Protein AF-A0AAD8EZH4-F1 (afdb_monomer_lite)

Foldseek 3Di:
DVQCCCCVVVVFGKDKAWDDKDWDAQDPPDIDIDTDIDIDTPDDPDPPPPPPPPPPPDPDDDDPPPPPPPPPDPDDDDQVRVLAVCQQDFDADQQQFTDHHHVNVCVPFPDRDDGGDRPVQFKAWPPPPGHPHPVSCVVQVVDDTDIDTDDNPPPPDPDDDDDDDD

pLDDT: mean 79.84, std 20.67, range [35.53, 97.44]

Organism: Biomphalaria pfeifferi (NCBI:txid112525)

Structure (mmCIF, N/CA/C/O backbone):
data_AF-A0AAD8EZH4-F1
#
_entry.id   AF-A0AAD8EZH4-F1
#
loop_
_atom_site.group_PDB
_atom_site.id
_atom_site.type_symbol
_atom_site.label_atom_id
_atom_site.label_alt_id
_atom_site.label_comp_id
_atom_site.label_asym_id
_atom_site.label_entity_id
_atom_site.label_seq_id
_atom_site.pdbx_PDB_ins_code
_atom_site.Cartn_x
_atom_site.Cartn_y
_atom_site.Cartn_z
_atom_site.occupancy
_atom_site.B_iso_or_equiv
_atom_site.auth_seq_id
_atom_site.auth_comp_id
_atom_site.auth_asym_id
_atom_site.auth_atom_id
_atom_site.pdbx_PDB_model_num
ATOM 1 N N . LEU A 1 1 ? 14.112 -9.223 -20.784 1.00 90.62 1 LEU A N 1
ATOM 2 C CA . LEU A 1 1 ? 12.638 -9.159 -20.937 1.00 90.62 1 LEU A CA 1
ATOM 3 C C . LEU A 1 1 ? 12.158 -7.737 -21.215 1.00 90.62 1 LEU A C 1
ATOM 5 O O . LEU A 1 1 ? 11.572 -7.532 -22.266 1.00 90.62 1 LEU A O 1
ATOM 9 N N . LEU A 1 2 ? 12.437 -6.763 -20.337 1.00 94.38 2 LEU A N 1
ATOM 10 C CA . LEU A 1 2 ? 11.949 -5.384 -20.497 1.00 94.38 2 LEU A CA 1
ATOM 11 C C . LEU A 1 2 ? 12.299 -4.755 -21.861 1.00 94.38 2 LEU A C 1
ATOM 13 O O . LEU A 1 2 ? 11.411 -4.225 -22.516 1.00 94.38 2 LEU A O 1
ATOM 17 N N . SER A 1 3 ? 13.540 -4.900 -22.344 1.00 93.12 3 SER A N 1
ATOM 18 C CA . SER A 1 3 ? 13.941 -4.400 -23.673 1.00 93.12 3 SER A CA 1
ATOM 19 C C . SER A 1 3 ? 13.154 -5.025 -24.827 1.00 93.12 3 SER A C 1
ATOM 21 O O . SER A 1 3 ? 12.842 -4.343 -25.796 1.00 93.12 3 SER A O 1
ATOM 23 N N . ALA A 1 4 ? 12.814 -6.315 -24.725 1.00 94.88 4 ALA A N 1
ATOM 24 C CA . ALA A 1 4 ? 12.016 -6.991 -25.745 1.00 94.88 4 ALA A CA 1
ATOM 25 C C . ALA A 1 4 ? 10.577 -6.458 -25.745 1.00 94.88 4 ALA A C 1
ATOM 27 O O . ALA A 1 4 ? 10.070 -6.091 -26.795 1.00 94.88 4 ALA A O 1
ATOM 28 N N . VAL A 1 5 ? 9.968 -6.307 -24.562 1.00 96.25 5 VAL A N 1
ATOM 29 C CA . VAL A 1 5 ? 8.629 -5.713 -24.399 1.00 96.25 5 VAL A CA 1
ATOM 30 C C . VAL A 1 5 ? 8.577 -4.291 -24.960 1.00 96.25 5 VAL A C 1
ATOM 32 O O . VAL A 1 5 ? 7.671 -3.973 -25.725 1.00 96.25 5 VAL A O 1
ATOM 35 N N . ALA A 1 6 ? 9.553 -3.443 -24.631 1.00 94.31 6 ALA A N 1
ATOM 36 C CA . ALA A 1 6 ? 9.602 -2.073 -25.138 1.00 94.31 6 ALA A CA 1
ATOM 37 C C . ALA A 1 6 ? 9.650 -2.027 -26.674 1.00 94.31 6 ALA A C 1
ATOM 39 O O . ALA A 1 6 ? 8.886 -1.289 -27.297 1.00 94.31 6 ALA A O 1
ATOM 40 N N . ARG A 1 7 ? 10.485 -2.870 -27.289 1.00 93.88 7 ARG A N 1
ATOM 41 C CA . ARG A 1 7 ? 10.640 -2.918 -28.744 1.00 93.88 7 ARG A CA 1
ATOM 42 C C . ARG A 1 7 ? 9.431 -3.526 -29.448 1.00 93.88 7 ARG A C 1
ATOM 44 O O . ARG A 1 7 ? 8.986 -2.989 -30.451 1.00 93.88 7 ARG A O 1
ATOM 51 N N . GLU A 1 8 ? 8.918 -4.646 -28.954 1.00 96.31 8 GLU A N 1
ATOM 52 C CA . GLU A 1 8 ? 7.927 -5.455 -29.676 1.00 96.31 8 GLU A CA 1
ATOM 53 C C . GLU A 1 8 ? 6.487 -5.006 -29.420 1.00 96.31 8 GLU A C 1
ATOM 55 O O . GLU A 1 8 ? 5.647 -5.149 -30.301 1.00 96.31 8 GLU A O 1
ATOM 60 N N . ILE A 1 9 ? 6.196 -4.438 -28.244 1.00 96.31 9 ILE A N 1
ATOM 61 C CA . ILE A 1 9 ? 4.842 -3.983 -27.888 1.00 96.31 9 ILE A CA 1
ATOM 62 C C . ILE A 1 9 ? 4.704 -2.470 -28.064 1.00 96.31 9 ILE A C 1
ATOM 64 O O . ILE A 1 9 ? 3.681 -2.000 -28.552 1.00 96.31 9 ILE A O 1
ATOM 68 N N . PHE A 1 10 ? 5.726 -1.701 -27.682 1.00 93.69 10 PHE A N 1
ATOM 69 C CA . PHE A 1 10 ? 5.654 -0.235 -27.674 1.00 93.69 10 PHE A CA 1
ATOM 70 C C . PHE A 1 10 ? 6.441 0.428 -28.807 1.00 93.69 10 PHE A C 1
ATOM 72 O O . PHE A 1 10 ? 6.407 1.650 -28.926 1.00 93.69 10 PHE A O 1
ATOM 79 N N . ASN A 1 11 ? 7.129 -0.358 -29.644 1.00 92.25 11 ASN A N 1
ATOM 80 C CA . ASN A 1 11 ? 7.956 0.126 -30.749 1.00 92.25 11 ASN A CA 1
ATOM 81 C C . ASN A 1 11 ? 9.009 1.166 -30.306 1.00 92.25 11 ASN A C 1
ATOM 83 O O . ASN A 1 11 ? 9.308 2.118 -31.027 1.00 92.25 11 ASN A O 1
ATOM 87 N N . GLN A 1 12 ? 9.554 0.987 -29.096 1.00 92.12 12 GLN A N 1
ATOM 88 C CA . GLN A 1 12 ? 10.553 1.858 -28.476 1.00 92.12 12 GLN A CA 1
ATOM 89 C C . GLN A 1 12 ? 11.865 1.110 -28.247 1.00 92.12 12 GLN A C 1
ATOM 91 O O . GLN A 1 12 ? 11.886 0.012 -27.688 1.00 92.12 12 GLN A O 1
ATOM 96 N N . ASN A 1 13 ? 12.974 1.741 -28.628 1.00 92.00 13 ASN A N 1
ATOM 97 C CA . ASN A 1 13 ? 14.300 1.301 -28.207 1.00 92.00 13 ASN A CA 1
ATOM 98 C C . ASN A 1 13 ? 14.608 1.909 -26.840 1.00 92.00 13 ASN A C 1
ATOM 100 O O . ASN A 1 13 ? 14.342 3.090 -26.624 1.00 92.00 13 ASN A O 1
ATOM 104 N N . ILE A 1 14 ? 15.148 1.100 -25.931 1.00 94.69 14 ILE A N 1
ATOM 105 C CA . ILE A 1 14 ? 15.502 1.524 -24.575 1.00 94.69 14 ILE A CA 1
ATOM 106 C C . ILE A 1 14 ? 16.890 1.022 -24.205 1.00 94.69 14 ILE A C 1
ATOM 108 O O . ILE A 1 14 ? 17.260 -0.102 -24.554 1.00 94.69 14 ILE A O 1
ATOM 112 N N . ASP A 1 15 ? 17.593 1.825 -23.419 1.00 93.81 15 ASP A N 1
ATOM 113 C CA . ASP A 1 15 ? 18.828 1.447 -22.748 1.00 93.81 15 ASP A CA 1
ATOM 114 C C . ASP A 1 15 ? 18.518 1.135 -21.286 1.00 93.81 15 ASP A C 1
ATOM 116 O O . ASP A 1 15 ? 17.799 1.878 -20.618 1.00 93.81 15 ASP A O 1
ATOM 120 N N . ILE A 1 16 ? 19.045 0.017 -20.785 1.00 94.38 16 ILE A N 1
ATOM 121 C CA . ILE A 1 16 ? 18.859 -0.423 -19.400 1.00 94.38 16 ILE A CA 1
ATOM 122 C C . ILE A 1 16 ? 20.235 -0.561 -18.760 1.00 94.38 16 ILE A C 1
ATOM 124 O O . ILE A 1 16 ? 21.058 -1.350 -19.221 1.00 94.38 16 ILE A O 1
ATOM 128 N N . VAL A 1 17 ? 20.463 0.169 -17.672 1.00 95.50 17 VAL A N 1
ATOM 129 C CA . VAL A 1 17 ? 21.724 0.167 -16.926 1.00 95.50 17 VAL A CA 1
ATOM 130 C C . VAL A 1 17 ? 21.457 -0.241 -15.481 1.00 95.50 17 VAL A C 1
ATOM 132 O O . VAL A 1 17 ? 20.553 0.284 -14.835 1.00 95.50 17 VAL A O 1
ATOM 135 N N . PHE A 1 18 ? 22.235 -1.190 -14.961 1.00 95.25 18 PHE A N 1
ATOM 136 C CA . PHE A 1 18 ? 22.207 -1.533 -13.539 1.00 95.25 18 PHE A CA 1
ATOM 137 C C . PHE A 1 18 ? 22.775 -0.379 -12.707 1.00 95.25 18 PHE A C 1
ATOM 139 O O . PHE A 1 18 ? 23.847 0.137 -13.020 1.00 95.25 18 PHE A O 1
ATOM 146 N N . VAL A 1 19 ? 22.072 0.000 -11.640 1.00 96.00 19 VAL A N 1
ATOM 147 C CA . VAL A 1 19 ? 22.496 1.071 -10.727 1.00 96.00 19 VAL A CA 1
ATOM 148 C C . VAL A 1 19 ? 22.991 0.487 -9.412 1.00 96.00 19 VAL A C 1
ATOM 150 O O . VAL A 1 19 ? 24.117 0.753 -8.998 1.00 96.00 19 VAL A O 1
ATOM 153 N N . SER A 1 20 ? 22.156 -0.303 -8.738 1.00 93.69 20 SER A N 1
ATOM 154 C CA . SER A 1 20 ? 22.481 -0.877 -7.432 1.00 93.69 20 SER A CA 1
ATOM 155 C C . SER A 1 20 ? 21.570 -2.053 -7.086 1.00 93.69 20 SER A C 1
ATOM 157 O O . SER A 1 20 ? 20.526 -2.258 -7.706 1.00 93.69 20 SER A O 1
ATOM 159 N N . SER A 1 21 ? 21.967 -2.826 -6.077 1.00 92.25 21 SER A N 1
ATOM 160 C CA . SER A 1 21 ? 21.131 -3.840 -5.433 1.00 92.25 21 SER A CA 1
ATOM 161 C C . SER A 1 21 ? 21.181 -3.642 -3.922 1.00 92.25 21 SER A C 1
ATOM 163 O O . SER A 1 21 ? 22.234 -3.304 -3.379 1.00 92.25 21 SER A O 1
ATOM 165 N N . ASN A 1 22 ? 20.051 -3.831 -3.246 1.00 87.81 22 ASN A N 1
ATOM 166 C CA . ASN A 1 22 ? 19.949 -3.750 -1.795 1.00 87.81 22 ASN A CA 1
ATOM 167 C C . ASN A 1 22 ? 19.129 -4.928 -1.251 1.00 87.81 22 ASN A C 1
ATOM 169 O O . ASN A 1 22 ? 18.011 -5.178 -1.710 1.00 87.81 22 ASN A O 1
ATOM 173 N N . ARG A 1 23 ? 19.677 -5.637 -0.259 1.00 86.75 23 ARG A N 1
ATOM 174 C CA . ARG A 1 23 ? 19.036 -6.767 0.414 1.00 86.75 23 ARG A CA 1
ATOM 175 C C . ARG A 1 23 ? 18.669 -6.384 1.840 1.00 86.75 23 ARG A C 1
ATOM 177 O O . ARG A 1 23 ? 19.537 -6.075 2.647 1.00 86.75 23 ARG A O 1
ATOM 184 N N . GLU A 1 24 ? 17.385 -6.488 2.153 1.00 84.81 24 GLU A N 1
ATOM 185 C CA . GLU A 1 24 ? 16.844 -6.124 3.460 1.00 84.81 24 GLU A CA 1
ATOM 186 C C . GLU A 1 24 ? 15.927 -7.210 4.008 1.00 84.81 24 GLU A C 1
ATOM 188 O O . GLU A 1 24 ? 15.266 -7.933 3.258 1.00 84.81 24 GLU A O 1
ATOM 193 N N . PHE A 1 25 ? 15.860 -7.286 5.334 1.00 85.75 25 PHE A N 1
ATOM 194 C CA . PHE A 1 25 ? 14.926 -8.145 6.043 1.00 85.75 25 PHE A CA 1
ATOM 195 C C . PHE A 1 25 ? 13.534 -7.502 6.061 1.00 85.75 25 PHE A C 1
ATOM 197 O O . PHE A 1 25 ? 13.337 -6.447 6.655 1.00 85.75 25 PHE A O 1
ATOM 204 N N . VAL A 1 26 ? 12.541 -8.156 5.457 1.00 86.44 26 VAL A N 1
ATOM 205 C CA . VAL A 1 26 ? 11.166 -7.626 5.327 1.00 86.44 26 VAL A CA 1
ATOM 206 C C . VAL A 1 26 ? 10.203 -8.196 6.378 1.00 86.44 26 VAL A C 1
ATOM 208 O O . VAL A 1 26 ? 8.985 -7.993 6.320 1.00 86.44 26 VAL A O 1
ATOM 211 N N . GLY A 1 27 ? 10.731 -8.902 7.380 1.00 82.62 27 GLY A N 1
ATOM 212 C CA . GLY A 1 27 ? 9.943 -9.560 8.419 1.00 82.62 27 GLY A CA 1
ATOM 213 C C . GLY A 1 27 ? 9.542 -10.995 8.075 1.00 82.62 27 GLY A C 1
ATOM 214 O O . GLY A 1 27 ? 9.690 -11.467 6.950 1.00 82.62 27 GLY A O 1
ATOM 215 N N . GLN A 1 28 ? 9.032 -11.707 9.085 1.00 74.62 28 GLN A N 1
ATOM 216 C CA . GLN A 1 28 ? 8.615 -13.117 8.995 1.00 74.62 28 GLN A CA 1
ATOM 217 C C . GLN A 1 28 ? 9.686 -14.071 8.430 1.00 74.62 28 GLN A C 1
ATOM 219 O O . GLN A 1 28 ? 9.369 -15.009 7.701 1.00 74.62 28 GLN A O 1
ATOM 224 N N . GLY A 1 29 ? 10.959 -13.835 8.764 1.00 75.31 29 GLY A N 1
ATOM 225 C CA . GLY A 1 29 ? 12.060 -14.710 8.352 1.00 75.31 29 GLY A CA 1
ATOM 226 C C . GLY A 1 29 ? 12.436 -14.592 6.873 1.00 75.31 29 GLY A C 1
ATOM 227 O O . GLY A 1 29 ? 13.068 -15.504 6.347 1.00 75.31 29 GLY A O 1
ATOM 228 N N . ARG A 1 30 ? 12.016 -13.522 6.183 1.00 77.25 30 ARG A N 1
ATOM 229 C CA . ARG A 1 30 ? 12.286 -13.331 4.755 1.00 77.25 30 ARG A CA 1
ATOM 230 C C . ARG A 1 30 ? 13.144 -12.102 4.510 1.00 77.25 30 ARG A C 1
ATOM 232 O O . ARG A 1 30 ? 12.864 -11.027 5.039 1.00 77.25 30 ARG A O 1
ATOM 239 N N . ASP A 1 31 ? 14.115 -12.277 3.627 1.00 83.25 31 ASP A N 1
ATOM 240 C CA . ASP A 1 31 ? 14.856 -11.182 3.019 1.00 83.25 31 ASP A CA 1
ATOM 241 C C . ASP A 1 31 ? 14.304 -10.909 1.625 1.00 83.25 31 ASP A C 1
ATOM 243 O O . ASP A 1 31 ? 13.834 -11.819 0.935 1.00 83.25 31 ASP A O 1
ATOM 247 N N . GLN A 1 32 ? 14.398 -9.660 1.193 1.00 83.38 32 GLN A N 1
ATOM 248 C CA . GLN A 1 32 ? 14.109 -9.271 -0.173 1.00 83.38 32 GLN A CA 1
ATOM 249 C C . GLN A 1 32 ? 15.276 -8.479 -0.747 1.00 83.38 32 GLN A C 1
ATOM 251 O O . GLN A 1 32 ? 15.717 -7.484 -0.172 1.00 83.38 32 GLN A O 1
ATOM 256 N N . GLU A 1 33 ? 15.717 -8.895 -1.926 1.00 87.56 33 GLU A N 1
ATOM 257 C CA . GLU A 1 33 ? 16.648 -8.143 -2.751 1.00 87.56 33 GLU A CA 1
ATOM 258 C C . GLU A 1 33 ? 15.874 -7.231 -3.711 1.00 87.56 33 GLU A C 1
ATOM 260 O O . GLU A 1 33 ? 14.944 -7.670 -4.391 1.00 87.56 33 GLU A O 1
ATOM 265 N N . HIS A 1 34 ? 16.238 -5.953 -3.742 1.00 88.00 34 HIS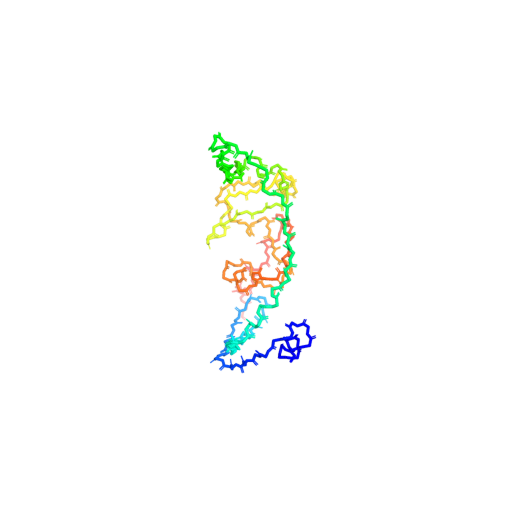 A N 1
ATOM 266 C CA . HIS A 1 34 ? 15.702 -4.967 -4.666 1.00 88.00 34 HIS A CA 1
ATOM 267 C C . HIS A 1 34 ? 16.825 -4.462 -5.566 1.00 88.00 34 HIS A C 1
ATOM 269 O O . HIS A 1 34 ? 17.792 -3.874 -5.082 1.00 88.00 34 HIS A O 1
ATOM 275 N N . VAL A 1 35 ? 16.672 -4.678 -6.871 1.00 92.44 35 VAL A N 1
ATOM 276 C CA . VAL A 1 35 ? 17.631 -4.247 -7.888 1.00 92.44 35 VAL A CA 1
ATOM 277 C C . VAL A 1 35 ? 17.087 -3.022 -8.606 1.00 92.44 35 VAL A C 1
ATOM 279 O O . VAL A 1 35 ? 15.969 -3.037 -9.120 1.00 92.44 35 VAL A O 1
ATOM 282 N N . ILE A 1 36 ? 17.892 -1.967 -8.653 1.00 93.38 36 ILE A N 1
ATOM 283 C CA . ILE A 1 36 ? 17.561 -0.713 -9.315 1.00 93.38 36 ILE A CA 1
ATOM 284 C C . ILE A 1 36 ? 18.212 -0.705 -10.693 1.00 93.38 36 ILE A C 1
ATOM 286 O O . ILE A 1 36 ? 19.431 -0.834 -10.832 1.00 93.38 36 ILE A O 1
ATOM 290 N N . PHE A 1 37 ? 17.378 -0.503 -11.708 1.00 95.94 37 PHE A N 1
ATOM 291 C CA . PHE A 1 37 ? 17.806 -0.261 -13.077 1.00 95.94 37 PHE A CA 1
ATOM 292 C C . PHE A 1 37 ? 17.428 1.162 -13.478 1.00 95.94 37 PHE A C 1
ATOM 294 O O . PHE A 1 37 ? 16.304 1.603 -13.240 1.00 95.94 37 PHE A O 1
ATOM 301 N N . HIS A 1 38 ? 18.354 1.863 -14.117 1.00 95.19 38 HIS A N 1
ATOM 302 C CA . HIS A 1 38 ? 18.078 3.100 -14.825 1.00 95.19 38 HIS A CA 1
ATOM 303 C C . HIS A 1 38 ? 17.699 2.751 -16.262 1.00 95.19 38 HIS A C 1
ATOM 305 O O . HIS A 1 38 ? 18.466 2.085 -16.959 1.00 95.19 38 HIS A O 1
ATOM 311 N N . VAL A 1 39 ? 16.515 3.179 -16.695 1.00 94.56 39 VAL A N 1
ATOM 312 C CA . VAL A 1 39 ? 16.014 2.934 -18.049 1.00 94.56 39 VAL A CA 1
ATOM 313 C C . VAL A 1 39 ? 15.877 4.269 -18.762 1.00 94.56 39 VAL A C 1
ATOM 315 O O . VAL A 1 39 ? 15.148 5.140 -18.294 1.00 94.56 39 VAL A O 1
ATOM 318 N N . SER A 1 40 ? 16.562 4.427 -19.890 1.00 93.69 40 SER A N 1
ATOM 319 C CA . SER A 1 40 ? 16.487 5.624 -20.728 1.00 93.69 40 SER A CA 1
ATOM 320 C C . SER A 1 40 ? 15.968 5.284 -22.116 1.00 93.69 40 SER A C 1
ATOM 322 O O . SER A 1 40 ? 16.320 4.259 -22.694 1.00 93.69 40 SER A O 1
ATOM 324 N N . ILE A 1 41 ? 15.136 6.168 -22.660 1.00 91.12 41 ILE A N 1
ATOM 325 C CA . ILE A 1 41 ? 14.683 6.104 -24.047 1.00 91.12 41 ILE A CA 1
ATOM 326 C C . ILE A 1 41 ? 15.526 7.131 -24.808 1.00 91.12 41 ILE A C 1
ATOM 328 O O . ILE A 1 41 ? 15.363 8.328 -24.549 1.00 91.12 41 ILE A O 1
ATOM 332 N N . PRO A 1 42 ? 16.447 6.725 -25.698 1.00 85.06 42 PRO A N 1
ATOM 333 C CA . PRO A 1 42 ? 17.142 7.680 -26.546 1.00 85.06 42 PRO A CA 1
ATOM 334 C C . PRO A 1 42 ? 16.103 8.444 -27.374 1.00 85.06 42 PRO A C 1
ATOM 336 O O . PRO A 1 42 ? 15.310 7.847 -28.104 1.00 85.06 42 PRO A O 1
ATOM 339 N N . HIS A 1 43 ? 16.070 9.770 -27.225 1.00 69.06 43 HIS A N 1
ATOM 340 C CA . HIS A 1 43 ? 15.199 10.628 -28.021 1.00 69.06 43 HIS A CA 1
ATOM 341 C C . HIS A 1 43 ? 15.504 10.408 -29.505 1.00 69.06 43 HIS A C 1
ATOM 343 O O . HIS A 1 43 ? 16.573 10.779 -29.984 1.00 69.06 43 HIS A O 1
ATOM 349 N N . ASN A 1 44 ? 14.552 9.839 -30.242 1.00 56.50 44 ASN A N 1
ATOM 350 C CA . ASN A 1 44 ? 14.568 9.925 -31.690 1.00 56.50 44 ASN A CA 1
ATOM 351 C C . ASN A 1 44 ? 14.005 11.305 -32.054 1.00 56.50 44 ASN A C 1
ATOM 353 O O . ASN A 1 44 ? 12.832 11.581 -31.810 1.00 56.50 44 ASN A O 1
ATOM 357 N N . THR A 1 45 ? 14.831 12.192 -32.599 1.00 51.28 45 THR A N 1
ATOM 358 C CA . THR A 1 45 ? 14.441 13.534 -33.068 1.00 51.28 45 THR A CA 1
ATOM 359 C C . THR A 1 45 ? 13.527 13.516 -34.299 1.00 51.28 45 THR A C 1
ATOM 361 O O . THR A 1 45 ? 13.215 14.571 -34.843 1.00 51.28 45 THR A O 1
ATOM 364 N N . GLU A 1 46 ? 13.027 12.356 -34.726 1.00 49.28 46 GLU A N 1
ATOM 365 C CA . GLU A 1 46 ? 12.109 12.228 -35.856 1.00 49.28 46 GLU A CA 1
ATOM 366 C C . GLU A 1 46 ? 10.746 11.669 -35.439 1.00 49.28 46 GLU A C 1
ATOM 368 O O . GLU A 1 46 ? 10.313 10.605 -35.882 1.00 49.28 46 GLU A O 1
ATOM 373 N N . THR A 1 47 ? 9.993 12.443 -34.657 1.00 44.72 47 THR A N 1
ATOM 374 C CA . THR A 1 47 ? 8.534 12.390 -34.791 1.00 44.72 47 THR A CA 1
ATOM 375 C C . THR A 1 47 ? 8.188 13.083 -36.106 1.00 44.72 47 THR A C 1
ATOM 377 O O . THR A 1 47 ? 7.887 14.275 -36.136 1.00 44.72 47 THR A O 1
ATOM 380 N N . LYS A 1 48 ? 8.238 12.344 -37.222 1.00 42.31 48 LYS A N 1
ATOM 381 C CA . LYS A 1 48 ? 7.460 12.709 -38.410 1.00 42.31 48 LYS A CA 1
ATOM 382 C C . LYS A 1 48 ? 5.994 12.652 -37.999 1.00 42.31 48 LYS A C 1
ATOM 384 O O . LYS A 1 48 ? 5.360 11.601 -38.038 1.00 42.31 48 LYS A O 1
ATOM 389 N N . MET A 1 49 ? 5.488 13.798 -37.557 1.00 41.31 49 MET A N 1
ATOM 390 C CA . MET A 1 49 ? 4.070 14.110 -37.540 1.00 41.31 49 MET A CA 1
ATOM 391 C C . MET A 1 49 ? 3.582 13.880 -38.973 1.00 41.31 49 MET A C 1
ATOM 393 O O . MET A 1 49 ? 3.820 14.692 -39.862 1.00 41.31 49 MET A O 1
ATOM 397 N N . SER A 1 50 ? 2.967 12.727 -39.223 1.00 39.59 50 SER A N 1
ATOM 398 C CA . SER A 1 50 ? 2.064 12.595 -40.354 1.00 39.59 50 SER A CA 1
ATOM 399 C C . SER A 1 50 ? 0.844 13.425 -39.981 1.00 39.59 50 SER A C 1
ATOM 401 O O . SER A 1 50 ? -0.037 12.994 -39.241 1.00 39.59 50 SER A O 1
ATOM 403 N N . SER A 1 51 ? 0.862 14.682 -40.414 1.00 40.44 51 SER A N 1
ATOM 404 C CA . SER A 1 51 ? -0.324 15.515 -40.487 1.00 40.44 51 SER A CA 1
ATOM 405 C C . SER A 1 51 ? -1.322 14.788 -41.380 1.00 40.44 51 SER A C 1
ATOM 407 O O . SER A 1 51 ? -1.182 14.744 -42.599 1.00 40.44 51 SER A O 1
ATOM 409 N N . ILE A 1 52 ? -2.308 14.149 -40.758 1.00 44.28 52 ILE A N 1
ATOM 410 C CA . ILE A 1 52 ? -3.541 13.807 -41.448 1.00 44.28 52 ILE A CA 1
ATOM 411 C C . ILE A 1 52 ? -4.241 15.148 -41.665 1.00 44.28 52 ILE A C 1
ATOM 413 O O . ILE A 1 52 ? -4.834 15.705 -40.741 1.00 44.28 52 ILE A O 1
ATOM 417 N N . ASP A 1 53 ? -4.108 15.684 -42.875 1.00 46.88 53 ASP A N 1
ATOM 418 C CA . ASP A 1 53 ? -4.887 16.818 -43.355 1.00 46.88 53 ASP A CA 1
ATOM 419 C C . ASP A 1 53 ? -6.360 16.397 -43.441 1.00 46.88 53 ASP A C 1
ATOM 421 O O . ASP A 1 53 ? -6.826 15.882 -44.457 1.00 46.88 53 ASP A O 1
ATOM 425 N N . ILE A 1 54 ? -7.114 16.604 -42.360 1.00 47.06 54 ILE A N 1
ATOM 426 C CA . ILE A 1 54 ? -8.568 16.720 -42.453 1.00 47.06 54 ILE A CA 1
ATOM 427 C C . ILE A 1 54 ? -8.867 18.204 -42.615 1.00 47.06 54 ILE A C 1
ATOM 429 O O . ILE A 1 54 ? -8.825 18.981 -41.663 1.00 47.06 54 ILE A O 1
ATOM 433 N N . ALA A 1 55 ? -9.135 18.596 -43.858 1.00 44.62 55 ALA A N 1
ATOM 434 C CA . ALA A 1 55 ? -9.694 19.894 -44.191 1.00 44.62 55 ALA A CA 1
ATOM 435 C C . ALA A 1 55 ? -11.079 20.027 -43.533 1.00 44.62 55 ALA A C 1
ATOM 437 O O . ALA A 1 55 ? -12.083 19.571 -44.077 1.00 44.62 55 ALA A O 1
ATOM 438 N N . ASP A 1 56 ? -11.126 20.633 -42.345 1.00 35.53 56 ASP A N 1
ATOM 439 C CA . ASP A 1 56 ? -12.371 20.950 -41.649 1.00 35.53 56 ASP A CA 1
ATOM 440 C C . ASP A 1 56 ? -12.959 22.246 -42.218 1.00 35.53 56 ASP A C 1
ATOM 442 O O . ASP A 1 56 ? -12.680 23.373 -41.793 1.00 35.53 56 ASP A O 1
ATOM 446 N N . ASN A 1 57 ? -13.728 22.068 -43.285 1.00 49.28 57 ASN A N 1
ATOM 447 C CA . ASN A 1 57 ? -14.362 23.129 -44.040 1.00 49.28 57 ASN A CA 1
ATOM 448 C C . ASN A 1 57 ? -15.704 23.512 -43.395 1.00 49.28 57 ASN A C 1
ATOM 450 O O . ASN A 1 57 ? -16.752 23.357 -44.010 1.00 49.28 57 ASN A O 1
ATOM 454 N N . THR A 1 58 ? -15.688 24.009 -42.151 1.00 43.25 58 THR A N 1
ATOM 455 C CA . THR A 1 58 ? -16.903 24.546 -41.508 1.00 43.25 58 THR A CA 1
ATOM 456 C C . THR A 1 58 ? -16.601 25.609 -40.445 1.00 43.25 58 THR A C 1
ATOM 458 O O . THR A 1 58 ? -16.928 25.484 -39.269 1.00 43.25 58 THR A O 1
ATOM 461 N N . ARG A 1 59 ? -16.000 26.734 -40.856 1.00 46.94 59 ARG A N 1
ATOM 462 C CA . ARG A 1 59 ? -15.991 27.964 -40.042 1.00 46.94 59 ARG A CA 1
ATOM 463 C C . ARG A 1 59 ? -17.280 28.748 -40.285 1.00 46.94 59 ARG A C 1
ATOM 465 O O . ARG A 1 59 ? -17.272 29.753 -40.990 1.00 46.94 59 ARG A O 1
ATOM 472 N N . THR A 1 60 ? -18.386 28.309 -39.689 1.00 44.19 60 THR A N 1
ATOM 473 C CA . THR A 1 60 ? -19.540 29.193 -39.478 1.00 44.19 60 THR A CA 1
ATOM 474 C C . THR A 1 60 ? -19.406 29.816 -38.094 1.00 44.19 60 THR A C 1
ATOM 476 O O . THR A 1 60 ? -19.270 29.128 -37.086 1.00 44.19 60 THR A O 1
ATOM 479 N N . ALA A 1 61 ? -19.341 31.143 -38.086 1.00 49.81 61 ALA A N 1
ATOM 480 C CA . ALA A 1 61 ? -19.061 31.978 -36.934 1.00 49.81 61 ALA A CA 1
ATOM 481 C C . ALA A 1 61 ? -20.044 31.739 -35.777 1.00 49.81 61 ALA A C 1
ATOM 483 O O . ALA A 1 61 ? -21.245 31.961 -35.915 1.00 49.81 61 ALA A O 1
ATOM 484 N N . LEU A 1 62 ? -19.508 31.372 -34.613 1.00 41.53 62 LEU A N 1
ATOM 485 C CA . LEU A 1 62 ? -20.183 31.538 -33.332 1.00 41.53 62 LEU A CA 1
ATOM 486 C C . LEU A 1 62 ? -19.518 32.698 -32.580 1.00 41.53 62 LEU A C 1
ATOM 488 O O . LEU A 1 62 ? -18.296 32.840 -32.562 1.00 41.53 62 LEU A O 1
ATOM 492 N N . SER A 1 63 ? -20.373 33.563 -32.038 1.00 46.53 63 SER A N 1
ATOM 493 C CA . SER A 1 63 ? -20.066 34.829 -31.365 1.00 46.53 63 SER A CA 1
ATOM 494 C C . SER A 1 63 ? -19.047 34.681 -30.213 1.00 46.53 63 SER A C 1
ATOM 496 O O . SER A 1 63 ? -19.071 33.665 -29.516 1.00 46.53 63 SER A O 1
ATOM 498 N N . PRO A 1 64 ? -18.206 35.701 -29.925 1.00 46.12 64 PRO A N 1
ATOM 499 C CA . PRO A 1 64 ? -17.210 35.669 -28.842 1.00 46.12 64 PRO A CA 1
ATOM 500 C C . PRO A 1 64 ? -17.773 35.522 -27.414 1.00 46.12 64 PRO A C 1
ATOM 502 O O . PRO A 1 64 ? -16.997 35.451 -26.466 1.00 46.12 64 PRO A O 1
ATOM 505 N N . ALA A 1 65 ? -19.096 35.488 -27.225 1.00 47.72 65 ALA A N 1
ATOM 506 C CA . ALA A 1 65 ? -19.737 35.551 -25.909 1.00 47.72 65 ALA A CA 1
ATOM 507 C C . ALA A 1 65 ? -20.005 34.188 -25.225 1.00 47.72 65 ALA A C 1
ATOM 509 O O . ALA A 1 65 ? 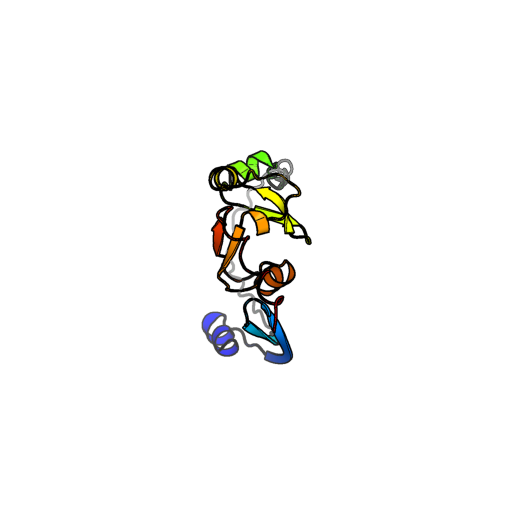-20.639 34.161 -24.174 1.00 47.72 65 ALA A O 1
ATOM 510 N N . GLN A 1 66 ? -19.548 33.057 -25.779 1.00 49.56 66 GLN A N 1
ATOM 511 C CA . GLN A 1 66 ? -19.821 31.713 -25.224 1.00 49.56 66 GLN A CA 1
ATOM 512 C C . GLN A 1 66 ? -18.572 30.846 -24.985 1.00 49.56 66 GLN A C 1
ATOM 514 O O . GLN A 1 66 ? -18.668 29.628 -24.872 1.00 49.56 66 GLN A O 1
ATOM 519 N N . LYS A 1 67 ? -17.393 31.456 -24.818 1.00 50.34 67 LYS A N 1
ATOM 520 C CA . LYS A 1 67 ? -16.279 30.816 -24.095 1.00 50.34 67 LYS A CA 1
ATOM 521 C C . LYS A 1 67 ? -16.528 30.971 -22.592 1.00 50.34 67 LYS A C 1
ATOM 523 O O . LYS A 1 67 ? -15.857 31.739 -21.916 1.00 50.34 67 LYS A O 1
ATOM 528 N N . GLN A 1 68 ? -17.557 30.306 -22.075 1.00 50.44 68 GLN A N 1
ATOM 529 C CA . GLN A 1 68 ? -17.578 30.031 -20.644 1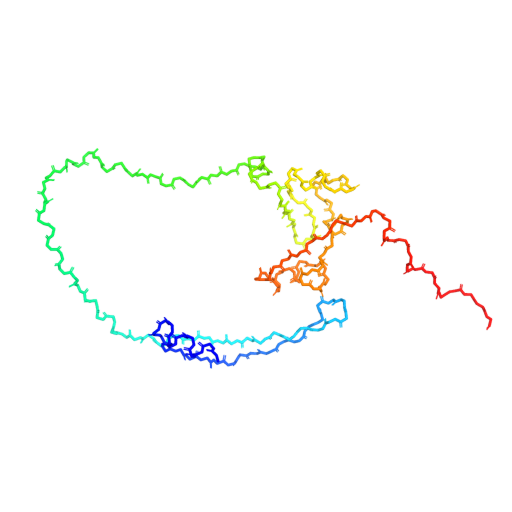.00 50.44 68 GLN A CA 1
ATOM 530 C C . GLN A 1 68 ? -16.539 28.943 -20.426 1.00 50.44 68 GLN A C 1
ATOM 532 O O . GLN A 1 68 ? -16.706 27.818 -20.896 1.00 50.44 68 GLN A O 1
ATOM 537 N N . ASP A 1 69 ? -15.441 29.316 -19.778 1.00 48.84 69 ASP A N 1
ATOM 538 C CA . ASP A 1 69 ? -14.517 28.374 -19.176 1.00 48.84 69 ASP A CA 1
ATOM 539 C C . ASP A 1 69 ? -15.356 27.381 -18.369 1.00 48.84 69 ASP A C 1
ATOM 541 O O . ASP A 1 69 ? -15.925 27.728 -17.331 1.00 48.84 69 ASP A O 1
ATOM 545 N N . ILE A 1 70 ? -15.498 26.149 -18.863 1.00 57.53 70 ILE A N 1
ATOM 546 C CA . ILE A 1 70 ? -15.950 25.047 -18.023 1.00 57.53 70 ILE A CA 1
ATOM 547 C C . ILE A 1 70 ? -14.805 24.859 -17.038 1.00 57.53 70 ILE A C 1
ATOM 549 O O . ILE A 1 70 ? -13.826 24.166 -17.310 1.00 57.53 70 ILE A O 1
ATOM 553 N N . ILE A 1 71 ? -14.891 25.581 -15.924 1.00 58.69 71 ILE A N 1
ATOM 554 C CA . ILE A 1 71 ? -14.027 25.415 -14.772 1.00 58.69 71 ILE A CA 1
ATOM 555 C C . ILE A 1 71 ? -14.186 23.943 -14.387 1.00 58.69 71 ILE A C 1
ATOM 557 O O . ILE A 1 71 ? -15.209 23.551 -13.827 1.00 58.69 71 ILE A O 1
ATOM 561 N N . PHE A 1 72 ? -13.199 23.112 -14.724 1.00 63.69 72 PHE A N 1
ATOM 562 C CA . PHE A 1 72 ? -13.056 21.770 -14.172 1.00 63.69 72 PHE A CA 1
ATOM 563 C C . PHE A 1 72 ? -12.760 21.930 -12.677 1.00 63.69 72 PHE A C 1
ATOM 565 O O . PHE A 1 72 ? -11.614 21.847 -12.239 1.00 63.69 72 PHE A O 1
ATOM 572 N N . GLN A 1 73 ? -13.785 22.232 -11.879 1.00 71.88 73 GLN A N 1
ATOM 573 C CA . GLN A 1 73 ? -13.668 22.122 -10.437 1.00 71.88 73 GLN A CA 1
ATOM 574 C C . GLN A 1 73 ? -13.480 20.637 -10.113 1.00 71.88 73 GLN A C 1
ATOM 576 O O . GLN A 1 73 ? -14.309 19.818 -10.525 1.00 71.88 73 GLN A O 1
ATOM 581 N N . PRO A 1 74 ? -12.399 20.257 -9.410 1.00 77.56 74 PRO A N 1
ATOM 582 C CA . PRO A 1 74 ? -12.213 18.878 -9.004 1.00 77.56 74 PRO A CA 1
ATOM 583 C C . PRO A 1 74 ? -13.376 18.470 -8.100 1.00 77.56 74 PRO A C 1
ATOM 585 O O . PRO A 1 74 ? -13.687 19.143 -7.116 1.00 77.56 74 PRO A O 1
ATOM 588 N N . VAL A 1 75 ? -14.029 17.361 -8.442 1.00 78.81 75 VAL A N 1
ATOM 589 C CA . VAL A 1 75 ? -15.047 16.756 -7.583 1.00 78.81 75 VAL A CA 1
ATOM 590 C C . VAL A 1 75 ? -14.354 16.323 -6.295 1.00 78.81 75 VAL A C 1
ATOM 592 O O . VAL A 1 75 ? -13.478 15.460 -6.309 1.00 78.81 75 VAL A O 1
ATOM 595 N N . THR A 1 76 ? -14.730 16.943 -5.181 1.00 87.69 76 THR A N 1
ATOM 596 C CA . THR A 1 76 ? -14.205 16.609 -3.856 1.00 87.69 76 THR A CA 1
ATOM 597 C C . THR A 1 76 ? -15.256 15.834 -3.074 1.00 87.69 76 THR A C 1
ATOM 599 O O . THR A 1 76 ? -16.447 16.138 -3.129 1.00 87.69 76 THR A O 1
ATOM 602 N N . LEU A 1 77 ? -14.816 14.802 -2.356 1.00 92.31 77 LEU A N 1
ATOM 603 C CA . LEU A 1 77 ? -15.655 14.055 -1.426 1.00 92.31 77 LEU A CA 1
ATOM 604 C C . LEU A 1 77 ? -15.236 14.416 -0.008 1.00 92.31 77 LEU A C 1
ATOM 606 O O . LEU A 1 77 ? -14.048 14.396 0.318 1.00 92.31 77 LEU A O 1
ATOM 610 N N . ASN A 1 78 ? -16.207 14.704 0.853 1.00 93.75 78 ASN A N 1
ATOM 611 C CA . ASN A 1 78 ? -15.923 14.790 2.279 1.00 93.75 78 ASN A CA 1
ATOM 612 C C . ASN A 1 78 ? -15.665 13.386 2.869 1.00 93.75 78 ASN A C 1
ATOM 614 O O . ASN A 1 78 ? -15.940 12.360 2.237 1.00 93.75 78 ASN A O 1
ATOM 618 N N . LYS A 1 79 ? -15.150 13.329 4.106 1.00 93.06 79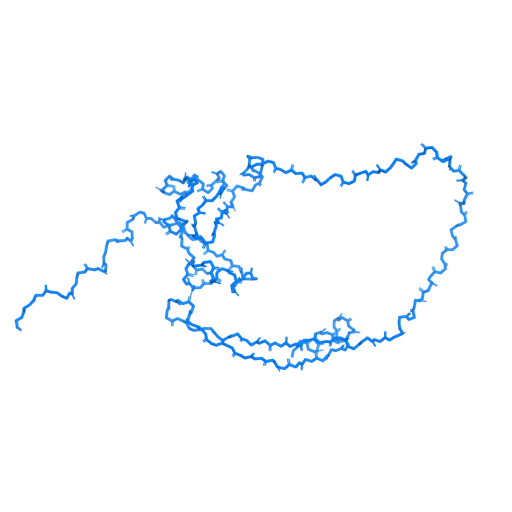 LYS A N 1
ATOM 619 C CA . LYS A 1 79 ? -14.804 12.064 4.780 1.00 93.06 79 LYS A CA 1
ATOM 620 C C . LYS A 1 79 ? -15.967 11.060 4.810 1.00 93.06 79 LYS A C 1
ATOM 622 O O . LYS A 1 79 ? -15.761 9.867 4.591 1.00 93.06 79 LYS A O 1
ATOM 627 N N . GLU A 1 80 ? -17.187 11.515 5.080 1.00 93.81 80 GLU A N 1
ATOM 628 C CA . GLU A 1 80 ? -18.341 10.620 5.195 1.00 93.81 80 GLU A CA 1
ATOM 629 C C . GLU A 1 80 ? -18.805 10.092 3.832 1.00 93.81 80 GLU A C 1
ATOM 631 O O . GLU A 1 80 ? -19.114 8.901 3.696 1.00 93.81 80 GLU A O 1
ATOM 636 N N . GLN A 1 81 ? -18.811 10.953 2.815 1.00 94.75 81 GLN A N 1
ATOM 637 C CA . GLN A 1 81 ? -19.107 10.567 1.439 1.00 94.75 81 GLN A CA 1
ATOM 638 C C . GLN A 1 81 ? -18.098 9.530 0.946 1.00 94.75 81 GLN A C 1
ATOM 640 O O . GLN A 1 81 ? -18.502 8.482 0.445 1.00 94.75 81 GLN A O 1
ATOM 645 N N . PHE A 1 82 ? -16.801 9.759 1.177 1.00 95.25 82 PHE A N 1
ATOM 646 C CA . PHE A 1 82 ? -15.747 8.810 0.821 1.00 95.25 82 PHE A CA 1
ATOM 647 C C . PHE A 1 82 ? -15.921 7.464 1.539 1.00 95.25 82 PHE A C 1
ATOM 649 O O . PHE A 1 82 ? -15.890 6.412 0.906 1.00 95.25 82 PHE A O 1
ATOM 656 N N . ALA A 1 83 ? -16.199 7.472 2.848 1.00 95.00 83 ALA A N 1
ATOM 657 C CA . ALA A 1 83 ? -16.397 6.238 3.612 1.00 95.00 83 ALA A CA 1
ATOM 658 C C . ALA A 1 83 ? -17.666 5.459 3.245 1.00 95.00 83 ALA A C 1
ATOM 660 O O . ALA A 1 83 ? -17.744 4.251 3.494 1.00 95.00 83 ALA A O 1
ATOM 661 N N . THR A 1 84 ? -18.651 6.142 2.664 1.00 94.50 84 THR A N 1
ATOM 662 C CA . THR A 1 84 ? -19.867 5.526 2.129 1.00 94.50 84 THR A CA 1
ATOM 663 C C . THR A 1 84 ? -19.625 4.959 0.729 1.00 94.50 84 THR A C 1
ATOM 665 O O . THR A 1 84 ? -20.034 3.832 0.464 1.00 94.50 84 THR A O 1
ATOM 668 N N . ALA A 1 85 ? -18.918 5.693 -0.137 1.00 95.44 85 ALA A N 1
ATOM 669 C CA . ALA A 1 85 ? -18.573 5.258 -1.492 1.00 95.44 85 ALA A CA 1
ATOM 670 C C . ALA A 1 85 ? -17.578 4.084 -1.503 1.00 95.44 85 ALA A C 1
ATOM 672 O O . ALA A 1 85 ? -17.702 3.172 -2.317 1.00 95.44 85 ALA A O 1
ATOM 673 N N . PHE A 1 86 ? -16.628 4.071 -0.564 1.00 96.94 86 PHE A N 1
ATOM 674 C CA . PHE A 1 86 ? -15.605 3.036 -0.427 1.00 96.94 86 PHE A CA 1
ATOM 675 C C . PHE A 1 86 ? -15.774 2.306 0.912 1.00 96.94 86 PHE A C 1
ATOM 677 O O . PHE A 1 86 ? -15.076 2.592 1.883 1.00 96.94 86 PHE A O 1
ATOM 684 N N . PRO A 1 87 ? -16.702 1.342 1.021 1.00 96.44 87 PRO A N 1
ATOM 685 C CA . PRO A 1 87 ? -17.023 0.705 2.300 1.00 96.44 87 PRO A CA 1
ATOM 686 C C . PRO A 1 87 ? -15.891 -0.172 2.864 1.00 96.44 87 PRO A C 1
ATOM 688 O O . PRO A 1 87 ? -15.906 -0.478 4.061 1.00 96.44 87 PRO A O 1
ATOM 691 N N . TYR A 1 88 ? -14.923 -0.551 2.021 1.00 96.38 88 TYR A N 1
ATOM 692 C CA . TYR A 1 88 ? -13.762 -1.378 2.353 1.00 96.38 88 TYR A CA 1
ATOM 693 C C . TYR A 1 88 ? -12.442 -0.632 2.144 1.00 96.38 88 TYR A C 1
ATOM 695 O O . TYR A 1 88 ? -11.661 -0.978 1.267 1.00 96.38 88 TYR A O 1
ATOM 703 N N . HIS A 1 89 ? -12.200 0.403 2.950 1.00 96.50 89 HIS A N 1
ATOM 704 C CA . HIS A 1 89 ? -10.940 1.146 2.931 1.00 96.50 89 HIS A CA 1
ATOM 705 C C . HIS A 1 89 ? -10.387 1.354 4.348 1.00 96.50 89 HIS A C 1
ATOM 707 O O . HIS A 1 89 ? -11.135 1.333 5.332 1.00 96.50 89 HIS A O 1
ATOM 713 N N . LEU A 1 90 ? -9.076 1.571 4.423 1.00 96.19 90 LEU A N 1
ATOM 714 C CA . LEU A 1 90 ? -8.323 1.949 5.614 1.00 96.19 90 LEU A CA 1
ATOM 715 C C . LEU A 1 90 ? -7.359 3.068 5.211 1.00 96.19 90 LEU A C 1
ATOM 717 O O . LEU A 1 90 ? -6.654 2.927 4.215 1.00 96.19 90 LEU A O 1
ATOM 721 N N . ILE A 1 91 ? -7.319 4.150 5.980 1.00 96.94 91 ILE A N 1
ATOM 722 C CA . ILE A 1 91 ? -6.310 5.210 5.866 1.00 96.94 91 ILE A CA 1
ATOM 723 C C . ILE A 1 91 ? -5.603 5.295 7.207 1.00 96.94 91 ILE A C 1
ATOM 725 O O . ILE A 1 91 ? -6.270 5.325 8.240 1.00 96.94 91 ILE A O 1
ATOM 729 N N . PHE A 1 92 ? -4.277 5.328 7.204 1.00 97.31 92 PHE A N 1
ATOM 730 C CA . PHE A 1 92 ? -3.454 5.421 8.405 1.00 97.31 92 PHE A CA 1
ATOM 731 C C . PHE A 1 92 ? -2.209 6.279 8.147 1.00 97.31 92 PHE A C 1
ATOM 733 O O . PHE A 1 92 ? -1.845 6.494 6.991 1.00 97.31 92 PHE A O 1
ATOM 740 N N . ASP A 1 93 ? -1.604 6.794 9.216 1.00 97.44 93 ASP A N 1
ATOM 741 C CA . ASP A 1 93 ? -0.399 7.633 9.171 1.00 97.44 93 ASP A CA 1
ATOM 742 C C . ASP A 1 93 ? 0.911 6.819 9.150 1.00 97.44 93 ASP A C 1
ATOM 744 O O . ASP A 1 93 ? 0.913 5.590 9.008 1.00 97.44 93 ASP A O 1
ATOM 748 N N . GLU A 1 94 ? 2.045 7.519 9.252 1.00 96.62 94 GLU A N 1
ATOM 749 C CA . GLU A 1 94 ? 3.386 6.922 9.234 1.00 96.62 94 GLU A CA 1
ATOM 750 C C . GLU A 1 94 ? 3.650 6.024 10.455 1.00 96.62 94 GLU A C 1
ATOM 752 O O . GLU A 1 94 ? 4.438 5.079 10.381 1.00 96.62 94 GLU A O 1
ATOM 757 N N . GLU A 1 95 ? 2.919 6.247 11.546 1.00 96.19 95 GLU A N 1
ATOM 758 C CA . GLU A 1 95 ? 2.949 5.461 12.776 1.00 96.19 95 GLU A CA 1
ATOM 759 C C . GLU A 1 95 ? 1.906 4.327 12.792 1.00 96.19 95 GLU A C 1
ATOM 761 O O . GLU A 1 95 ? 1.671 3.714 13.839 1.00 96.19 95 GLU A O 1
ATOM 766 N N . LEU A 1 96 ? 1.284 4.017 11.644 1.00 96.00 96 LEU A N 1
ATOM 767 C CA . LEU A 1 96 ? 0.211 3.024 11.495 1.00 96.00 96 LEU A CA 1
ATOM 768 C C . LEU A 1 96 ? -1.054 3.331 12.311 1.00 96.00 96 LEU A C 1
ATOM 770 O O . LEU A 1 96 ? -1.849 2.423 12.588 1.00 96.00 96 LEU A O 1
ATOM 774 N N . ARG A 1 97 ? -1.283 4.583 12.705 1.00 96.81 97 ARG A N 1
ATOM 775 C CA . ARG A 1 97 ? -2.503 4.986 13.405 1.00 96.81 97 ARG A CA 1
ATOM 776 C C . ARG A 1 97 ? -3.604 5.270 12.403 1.00 96.81 97 ARG A C 1
ATOM 778 O O . ARG A 1 97 ? -3.423 5.969 11.414 1.00 96.81 97 ARG A O 1
ATOM 785 N N . LEU A 1 98 ? -4.777 4.719 12.677 1.00 96.50 98 LEU A N 1
ATOM 786 C CA . LEU A 1 98 ? -5.940 4.825 11.811 1.00 96.50 98 LEU A CA 1
ATOM 787 C C . LEU A 1 98 ? -6.433 6.280 11.725 1.00 96.50 98 LEU A C 1
ATOM 789 O O . LEU A 1 98 ? -6.725 6.889 12.747 1.00 96.50 98 LEU A O 1
ATOM 793 N N . LEU A 1 99 ? -6.580 6.818 10.519 1.00 96.94 99 LEU A N 1
ATOM 794 C CA . LEU A 1 99 ? -7.104 8.162 10.242 1.00 96.94 99 LEU A CA 1
ATOM 795 C C . LEU A 1 99 ? -8.530 8.130 9.686 1.00 96.94 99 LEU A C 1
ATOM 797 O O . LEU A 1 99 ? -9.304 9.056 9.905 1.00 96.94 99 LEU A O 1
ATOM 801 N N . GLN A 1 100 ? -8.873 7.082 8.938 1.00 96.75 100 GLN A N 1
ATOM 802 C CA . GLN A 1 100 ? -10.199 6.893 8.355 1.00 96.75 100 GLN A CA 1
ATOM 803 C C . GLN A 1 100 ? -10.413 5.416 8.018 1.00 96.75 100 GLN A C 1
ATOM 805 O O . GLN A 1 100 ? -9.461 4.671 7.779 1.00 96.75 100 GLN A O 1
ATOM 810 N N . TYR A 1 101 ? -11.667 4.978 8.002 1.00 96.44 101 TYR A N 1
ATOM 811 C CA . TYR A 1 101 ? -12.035 3.623 7.616 1.00 96.44 101 TYR A CA 1
ATOM 812 C C . TYR A 1 101 ? -13.445 3.574 7.027 1.00 96.44 101 TYR A C 1
ATOM 814 O O . TYR A 1 101 ? -14.297 4.421 7.303 1.00 96.44 101 TYR A O 1
ATOM 822 N N . GLY A 1 102 ? -13.694 2.558 6.202 1.00 96.38 102 GLY A N 1
ATOM 823 C CA . GLY A 1 102 ? -14.994 2.341 5.572 1.00 96.38 102 GLY A CA 1
ATOM 824 C C . GLY A 1 102 ? -16.045 1.787 6.538 1.00 96.38 102 GLY A C 1
ATOM 825 O O . GLY A 1 102 ? -15.732 1.057 7.485 1.00 96.38 102 GLY A O 1
ATOM 826 N N . LYS A 1 103 ? -17.325 2.091 6.276 1.00 94.00 103 LYS A N 1
ATOM 827 C CA . LYS A 1 103 ? -18.452 1.671 7.136 1.00 94.00 103 LYS A CA 1
ATOM 828 C C . LYS A 1 103 ? -18.544 0.144 7.292 1.00 94.00 103 LYS A C 1
ATOM 830 O O . LYS A 1 103 ? -18.841 -0.348 8.380 1.00 94.00 103 LYS A O 1
ATOM 835 N N . SER A 1 104 ? -18.245 -0.621 6.239 1.00 95.25 104 SER A N 1
ATOM 836 C CA . SER A 1 104 ? -18.283 -2.090 6.300 1.00 95.25 104 SER A CA 1
ATOM 837 C C . SER A 1 104 ? -17.086 -2.675 7.048 1.00 95.25 104 SER A C 1
ATOM 839 O O . SER A 1 104 ? -17.247 -3.662 7.760 1.00 95.25 104 SER A O 1
ATOM 841 N N . VAL A 1 105 ? -15.911 -2.046 6.965 1.00 93.81 105 VAL A N 1
ATOM 842 C CA . VAL A 1 105 ? -14.716 -2.450 7.731 1.00 93.81 105 VAL A CA 1
ATOM 843 C C . VAL A 1 105 ? -14.953 -2.313 9.232 1.00 93.81 105 VAL A C 1
ATOM 845 O O . VAL A 1 105 ? -14.628 -3.226 9.989 1.00 93.81 105 VAL A O 1
ATOM 848 N N . ALA A 1 106 ? -15.598 -1.223 9.656 1.00 91.12 106 ALA A N 1
ATOM 849 C CA . ALA A 1 106 ? -15.991 -1.022 11.050 1.00 91.12 106 ALA A CA 1
ATOM 850 C C . ALA A 1 106 ? -16.899 -2.142 11.573 1.00 91.12 106 ALA A C 1
ATOM 852 O O . ALA A 1 106 ? -16.738 -2.589 12.703 1.00 91.12 106 ALA A O 1
ATOM 853 N N . ARG A 1 107 ? -17.836 -2.608 10.737 1.00 90.81 107 ARG A N 1
ATOM 854 C CA . ARG A 1 107 ? -18.785 -3.677 11.075 1.00 90.81 107 ARG A CA 1
ATOM 855 C C . ARG A 1 107 ? -18.131 -5.059 11.138 1.00 90.81 107 ARG A C 1
ATOM 857 O O . ARG A 1 107 ? -18.570 -5.891 11.921 1.00 90.81 107 ARG A O 1
ATOM 864 N N . LEU A 1 108 ? -17.124 -5.312 10.302 1.00 90.06 108 LEU A N 1
ATOM 865 C CA . LEU A 1 108 ? -16.408 -6.592 10.271 1.00 90.06 108 LEU A CA 1
ATOM 866 C C . LEU A 1 108 ? -15.355 -6.722 11.374 1.00 90.06 108 LEU A C 1
ATOM 868 O O . LEU A 1 108 ? -14.937 -7.834 11.691 1.00 90.06 108 LEU A O 1
ATOM 872 N N . SER A 1 109 ? -14.891 -5.607 11.937 1.00 87.75 109 SER A N 1
ATOM 873 C CA . SER A 1 109 ? -13.853 -5.651 12.957 1.00 87.75 109 SER A CA 1
ATOM 874 C C . SER A 1 109 ? -14.406 -6.159 14.301 1.00 87.75 109 SER A C 1
ATOM 876 O O . SER A 1 109 ? -15.390 -5.614 14.800 1.00 87.75 109 SER A O 1
ATOM 878 N N . PRO A 1 110 ? -13.765 -7.152 14.951 1.00 83.31 110 PRO A N 1
ATOM 879 C CA . PRO A 1 110 ? -14.101 -7.601 16.298 1.00 83.31 110 PRO A CA 1
ATOM 880 C C . PRO A 1 110 ? -13.671 -6.578 17.356 1.00 83.31 110 PRO A C 1
ATOM 882 O O . PRO A 1 110 ? -14.045 -6.693 18.522 1.00 83.31 110 PRO A O 1
ATOM 885 N N . VAL A 1 111 ? -12.859 -5.588 16.969 1.00 86.31 111 VAL A N 1
ATOM 886 C CA . VAL A 1 111 ? -12.425 -4.479 17.813 1.00 86.31 111 VAL A CA 1
ATOM 887 C C . VAL A 1 111 ? -13.136 -3.215 17.348 1.00 86.31 111 VAL A C 1
ATOM 889 O O . VAL A 1 111 ? -13.255 -2.947 16.156 1.00 86.31 111 VAL A O 1
ATOM 892 N N . ARG A 1 112 ? -13.594 -2.390 18.294 1.00 90.06 112 ARG A N 1
ATOM 893 C CA . ARG A 1 112 ? -14.201 -1.099 17.961 1.00 90.06 112 ARG A CA 1
ATOM 894 C C . ARG A 1 112 ? -13.149 -0.169 17.351 1.00 90.06 112 ARG A C 1
ATOM 896 O O . ARG A 1 112 ? -12.307 0.358 18.076 1.00 90.06 112 ARG A O 1
ATOM 903 N N . LEU A 1 113 ? -13.235 0.059 16.042 1.00 92.69 113 LEU A N 1
ATOM 904 C CA . LEU A 1 113 ? -12.352 0.985 15.332 1.00 92.69 113 LEU A CA 1
ATOM 905 C C . LEU A 1 113 ? -12.636 2.436 15.730 1.00 92.69 113 LEU A C 1
ATOM 907 O O . LEU A 1 113 ? -13.790 2.835 15.904 1.00 92.69 113 LEU A O 1
ATOM 911 N N . ARG A 1 114 ? -11.570 3.220 15.895 1.00 93.81 114 ARG A N 1
ATOM 912 C CA . ARG A 1 114 ? -11.586 4.664 16.167 1.00 93.81 114 ARG A CA 1
ATOM 913 C C . ARG A 1 114 ? -10.335 5.287 15.556 1.00 93.81 114 ARG A C 1
ATOM 915 O O . ARG A 1 114 ? -9.326 4.599 15.425 1.00 93.81 114 ARG A O 1
ATOM 922 N N . GLU A 1 115 ? -10.401 6.562 15.194 1.00 95.00 115 GLU A N 1
ATOM 923 C CA . GLU A 1 115 ? -9.209 7.290 14.747 1.00 95.00 115 GLU A CA 1
ATOM 924 C C . GLU A 1 115 ? -8.134 7.285 15.859 1.00 95.00 115 GLU A C 1
ATOM 926 O O . GLU A 1 115 ? -8.455 7.304 17.050 1.00 95.00 115 GLU A O 1
ATOM 931 N N . GLY A 1 116 ? -6.862 7.191 15.475 1.00 94.69 116 GLY A N 1
ATOM 932 C CA . GLY A 1 116 ? -5.696 7.185 16.359 1.00 94.69 116 GLY A CA 1
ATOM 933 C C . GLY A 1 116 ? -5.239 5.811 16.864 1.00 94.69 116 GLY A C 1
ATOM 934 O O . GLY A 1 116 ? -4.120 5.716 17.379 1.00 94.69 116 GLY A O 1
ATOM 935 N N . ILE A 1 117 ? -6.045 4.748 16.724 1.00 93.25 117 ILE A N 1
ATOM 936 C CA . ILE A 1 117 ? -5.637 3.397 17.154 1.00 93.25 117 ILE A CA 1
ATOM 937 C C . ILE A 1 117 ? -4.657 2.773 16.147 1.00 93.25 117 ILE A C 1
ATOM 939 O O . ILE A 1 117 ? -4.840 2.966 14.943 1.00 93.25 117 ILE A O 1
ATOM 943 N N . PRO A 1 118 ? -3.672 1.968 16.587 1.00 94.12 118 PRO A N 1
ATOM 944 C CA . PRO A 1 118 ? -2.803 1.241 15.667 1.00 94.12 118 PRO A CA 1
ATOM 945 C C . PRO A 1 118 ? -3.602 0.235 14.829 1.00 94.12 118 PRO A C 1
ATOM 947 O O . PRO A 1 118 ? -4.268 -0.650 15.381 1.00 94.12 118 PRO A O 1
ATOM 950 N N . VAL A 1 119 ? -3.523 0.332 13.500 1.00 93.56 119 VAL A N 1
ATOM 951 C CA . VAL A 1 119 ? -4.281 -0.519 12.561 1.00 93.56 119 VAL A CA 1
ATOM 952 C C . VAL A 1 119 ? -3.940 -2.003 12.729 1.00 93.56 119 VAL A C 1
ATOM 954 O O . VAL A 1 119 ? -4.812 -2.869 12.635 1.00 93.56 119 VAL A O 1
ATOM 957 N N . ASN A 1 120 ? -2.692 -2.297 13.100 1.00 91.81 120 ASN A N 1
ATOM 958 C CA . ASN A 1 120 ? -2.196 -3.646 13.366 1.00 91.81 120 ASN A CA 1
ATOM 959 C C . ASN A 1 120 ? -2.816 -4.314 14.616 1.00 91.81 120 ASN A C 1
ATOM 961 O O . ASN A 1 120 ? -2.502 -5.464 14.922 1.00 91.81 120 ASN A O 1
ATOM 965 N N . THR A 1 121 ? -3.672 -3.606 15.363 1.00 90.25 121 THR A N 1
ATOM 966 C CA . THR A 1 121 ? -4.443 -4.162 16.488 1.00 90.25 121 THR A CA 1
ATOM 967 C C . THR A 1 121 ? -5.629 -4.986 16.000 1.00 90.25 121 THR A C 1
ATOM 969 O O . THR A 1 121 ? -5.989 -5.981 16.622 1.00 90.25 121 THR A O 1
ATOM 972 N N . ALA A 1 122 ? -6.244 -4.566 14.893 1.00 90.94 122 ALA A N 1
ATOM 973 C CA . ALA A 1 122 ? -7.430 -5.202 14.328 1.00 90.94 122 ALA A CA 1
ATOM 974 C C . ALA A 1 122 ? -7.137 -5.955 13.025 1.00 90.94 122 ALA A C 1
ATOM 976 O O . ALA A 1 122 ? -7.906 -6.840 12.655 1.00 90.94 122 ALA A O 1
ATOM 977 N N . PHE A 1 123 ? -6.048 -5.618 12.332 1.00 93.88 123 PHE A N 1
ATOM 978 C CA . PHE A 1 123 ? -5.733 -6.158 11.014 1.00 93.88 123 PHE A CA 1
ATOM 979 C C . PHE A 1 123 ? -4.302 -6.686 10.946 1.00 93.88 123 PHE A C 1
ATOM 981 O O . PHE A 1 123 ? -3.391 -6.135 11.555 1.00 93.88 123 PHE A O 1
ATOM 988 N N . ALA A 1 124 ? -4.095 -7.737 10.162 1.00 93.31 124 ALA A N 1
ATOM 989 C CA . ALA A 1 124 ? -2.775 -8.261 9.835 1.00 93.31 124 ALA A CA 1
ATOM 990 C C . ALA A 1 124 ? -2.657 -8.457 8.325 1.00 93.31 124 ALA A C 1
ATOM 992 O O . ALA A 1 124 ? -3.610 -8.895 7.681 1.00 93.31 124 ALA A O 1
ATOM 993 N N . ILE A 1 125 ? -1.486 -8.151 7.766 1.00 94.19 125 ILE A N 1
ATOM 994 C CA . ILE A 1 125 ? -1.175 -8.471 6.372 1.00 94.19 125 ILE A CA 1
ATOM 995 C C . ILE A 1 125 ? -0.900 -9.975 6.278 1.00 94.19 125 ILE A C 1
ATOM 997 O O . ILE A 1 125 ? -0.053 -10.509 6.990 1.00 94.19 125 ILE A O 1
ATOM 1001 N N . THR A 1 126 ? -1.611 -10.650 5.379 1.00 93.62 126 THR A N 1
ATOM 1002 C CA . THR A 1 126 ? -1.394 -12.069 5.040 1.00 93.62 126 THR A CA 1
ATOM 1003 C C . THR A 1 126 ? -0.679 -12.245 3.710 1.00 93.62 126 THR A C 1
ATOM 1005 O O . THR A 1 126 ? 0.031 -13.232 3.507 1.00 93.62 126 THR A O 1
ATOM 1008 N N . TYR A 1 127 ? -0.827 -11.269 2.816 1.00 93.62 127 TYR A N 1
ATOM 1009 C CA . TYR A 1 127 ? -0.106 -11.215 1.560 1.00 93.62 127 TYR A CA 1
ATOM 1010 C C . TYR A 1 127 ? 0.204 -9.762 1.178 1.00 93.62 127 TYR A C 1
ATOM 1012 O O . TYR A 1 127 ? -0.685 -8.923 1.329 1.00 93.62 127 TYR A O 1
ATOM 1020 N N . PRO A 1 128 ? 1.415 -9.466 0.676 1.00 93.00 128 PRO A N 1
ATOM 1021 C CA . PRO A 1 128 ? 2.612 -10.318 0.743 1.00 93.00 128 PRO A CA 1
ATOM 1022 C C . PRO A 1 128 ? 2.983 -10.653 2.205 1.00 93.00 128 PRO A C 1
ATOM 1024 O O . PRO A 1 128 ? 2.678 -9.885 3.108 1.00 93.00 128 PRO A O 1
ATOM 1027 N N . ARG A 1 129 ? 3.605 -11.816 2.476 1.00 90.62 129 ARG A N 1
ATOM 1028 C CA . ARG A 1 129 ? 3.961 -12.254 3.853 1.00 90.62 129 ARG A CA 1
ATOM 1029 C C . ARG A 1 129 ? 5.129 -11.439 4.440 1.00 90.62 129 ARG A C 1
ATOM 1031 O O . ARG A 1 129 ? 6.261 -11.918 4.503 1.00 90.62 129 ARG A O 1
ATOM 1038 N N . ILE A 1 130 ? 4.887 -10.179 4.752 1.00 92.50 130 ILE A N 1
ATOM 1039 C CA . ILE A 1 130 ? 5.858 -9.224 5.296 1.00 92.50 130 ILE A CA 1
ATOM 1040 C C . ILE A 1 130 ? 5.350 -8.706 6.639 1.00 92.50 130 ILE A C 1
ATOM 1042 O O . ILE A 1 130 ? 4.170 -8.858 6.965 1.00 92.50 130 ILE A O 1
ATOM 1046 N N . ALA A 1 131 ? 6.224 -8.103 7.441 1.00 92.75 131 ALA A N 1
ATOM 1047 C CA . ALA A 1 131 ? 5.764 -7.422 8.646 1.00 92.75 131 ALA A CA 1
ATOM 1048 C C . ALA A 1 131 ? 4.878 -6.223 8.270 1.00 92.75 131 ALA A C 1
ATOM 1050 O O . ALA A 1 131 ? 5.181 -5.494 7.325 1.00 92.75 131 ALA A O 1
ATOM 1051 N N . PHE A 1 132 ? 3.797 -5.997 9.020 1.00 93.62 132 PHE A N 1
ATOM 1052 C CA . PHE A 1 132 ? 2.924 -4.848 8.796 1.00 93.62 132 PHE A CA 1
ATOM 1053 C C . PHE A 1 132 ? 3.570 -3.579 9.373 1.00 93.62 132 PHE A C 1
ATOM 1055 O O . PHE A 1 132 ? 3.300 -3.210 10.513 1.00 93.62 132 PHE A O 1
ATOM 1062 N N . THR A 1 133 ? 4.443 -2.951 8.581 1.00 94.00 133 THR A N 1
ATOM 1063 C CA . THR A 1 133 ? 5.110 -1.663 8.846 1.00 94.00 133 THR A CA 1
ATOM 1064 C C . THR A 1 133 ? 4.900 -0.717 7.662 1.00 94.00 133 THR A C 1
ATOM 1066 O O . THR A 1 133 ? 4.686 -1.175 6.538 1.00 94.00 133 THR A O 1
ATOM 1069 N N . VAL A 1 134 ? 4.953 0.602 7.882 1.00 95.62 134 VAL A N 1
ATOM 1070 C CA . VAL A 1 134 ? 4.793 1.586 6.790 1.00 95.62 134 VAL A CA 1
ATOM 1071 C C . VAL A 1 134 ? 5.906 1.468 5.753 1.00 95.62 134 VAL A C 1
ATOM 1073 O O . VAL A 1 134 ? 5.634 1.539 4.558 1.00 95.62 134 VAL A O 1
ATOM 1076 N N . GLU A 1 135 ? 7.139 1.221 6.191 1.00 93.38 135 GLU A N 1
ATOM 1077 C CA . GLU A 1 135 ? 8.283 0.981 5.307 1.00 93.38 135 GLU A CA 1
ATOM 1078 C C . GLU A 1 135 ? 8.025 -0.190 4.350 1.00 93.38 135 GLU A C 1
ATOM 1080 O O . GLU A 1 135 ? 8.160 -0.050 3.135 1.00 93.38 135 GLU A O 1
ATOM 1085 N N . ASN A 1 136 ? 7.533 -1.310 4.879 1.00 93.44 136 ASN A N 1
ATOM 1086 C CA . ASN A 1 136 ? 7.149 -2.463 4.078 1.00 93.44 136 ASN A CA 1
ATOM 1087 C C . ASN A 1 136 ? 5.964 -2.157 3.150 1.00 93.44 136 ASN A C 1
ATOM 1089 O O . ASN A 1 136 ? 5.983 -2.540 1.985 1.00 93.44 136 ASN A O 1
ATOM 1093 N N . VAL A 1 137 ? 4.941 -1.433 3.610 1.00 94.75 137 VAL A N 1
ATOM 1094 C CA . VAL A 1 137 ? 3.826 -1.032 2.733 1.00 94.75 137 VAL A CA 1
ATOM 1095 C C . VAL A 1 137 ? 4.329 -0.181 1.558 1.00 94.75 137 VAL A C 1
ATOM 1097 O O . VAL A 1 137 ? 3.926 -0.421 0.423 1.00 94.75 137 VAL A O 1
ATOM 1100 N N . ARG A 1 138 ? 5.259 0.754 1.796 1.00 93.88 138 ARG A N 1
ATOM 1101 C CA . ARG A 1 138 ? 5.886 1.580 0.747 1.00 93.88 138 ARG A CA 1
ATOM 1102 C C . ARG A 1 138 ? 6.738 0.748 -0.209 1.00 93.88 138 ARG A C 1
ATOM 1104 O O . ARG A 1 138 ? 6.606 0.889 -1.422 1.00 93.88 138 ARG A O 1
ATOM 1111 N N . ARG A 1 139 ? 7.570 -0.152 0.320 1.00 90.81 139 ARG A N 1
ATOM 1112 C CA . ARG A 1 139 ? 8.439 -1.034 -0.479 1.00 90.81 139 ARG A CA 1
ATOM 1113 C C . ARG A 1 139 ? 7.639 -1.938 -1.418 1.00 90.81 139 ARG A C 1
ATOM 1115 O O . ARG A 1 139 ? 8.090 -2.245 -2.517 1.00 90.81 139 ARG A O 1
ATOM 1122 N N . PHE A 1 140 ? 6.434 -2.324 -1.008 1.00 93.00 140 PHE A N 1
ATOM 1123 C CA . PHE A 1 140 ? 5.540 -3.190 -1.771 1.00 93.00 140 PHE A CA 1
ATOM 1124 C C . PHE A 1 140 ? 4.305 -2.451 -2.308 1.00 93.00 140 PHE A C 1
ATOM 1126 O O . PHE A 1 140 ? 3.275 -3.081 -2.512 1.00 93.00 140 PHE A O 1
ATOM 1133 N N . ILE A 1 141 ? 4.380 -1.143 -2.577 1.00 94.62 141 ILE A N 1
ATOM 1134 C CA . ILE A 1 141 ? 3.202 -0.331 -2.943 1.00 94.62 141 ILE A CA 1
ATOM 1135 C C . ILE A 1 141 ? 2.447 -0.828 -4.188 1.00 94.62 141 ILE A C 1
ATOM 1137 O O . ILE A 1 141 ? 1.233 -0.676 -4.279 1.00 94.62 141 ILE A O 1
ATOM 1141 N N . ASN A 1 142 ? 3.155 -1.473 -5.119 1.00 94.00 142 ASN A N 1
ATOM 1142 C CA . ASN A 1 142 ? 2.573 -2.056 -6.333 1.00 94.00 142 ASN A CA 1
ATOM 1143 C C . ASN A 1 142 ? 2.076 -3.501 -6.137 1.00 94.00 142 ASN A C 1
ATOM 1145 O O . ASN A 1 142 ? 1.582 -4.118 -7.080 1.00 94.00 142 ASN A O 1
ATOM 1149 N N . ALA A 1 143 ? 2.238 -4.073 -4.943 1.00 94.12 143 ALA A N 1
ATOM 1150 C CA . ALA A 1 143 ? 1.721 -5.391 -4.620 1.00 94.12 143 ALA A CA 1
ATOM 1151 C C . ALA A 1 143 ? 0.245 -5.310 -4.224 1.00 94.12 143 ALA A C 1
ATOM 1153 O O . ALA A 1 143 ? -0.225 -4.346 -3.621 1.00 94.12 143 ALA A O 1
ATOM 1154 N N . ILE A 1 144 ? -0.483 -6.387 -4.499 1.00 96.12 144 ILE A N 1
ATOM 1155 C CA . ILE A 1 144 ? -1.801 -6.591 -3.906 1.00 96.12 144 ILE A CA 1
ATOM 1156 C C . ILE A 1 144 ? -1.601 -6.919 -2.428 1.00 96.12 144 ILE A C 1
ATOM 1158 O O . ILE A 1 144 ? -0.887 -7.867 -2.097 1.00 96.12 144 ILE A O 1
ATOM 1162 N N . PHE A 1 145 ? -2.267 -6.170 -1.553 1.00 96.62 145 PHE A N 1
ATOM 1163 C CA . PHE A 1 145 ? -2.303 -6.459 -0.125 1.00 96.62 145 PHE A CA 1
ATOM 1164 C C . PHE A 1 145 ? -3.585 -7.195 0.248 1.00 96.62 145 PHE A C 1
ATOM 1166 O O . PHE A 1 145 ? -4.686 -6.767 -0.092 1.00 96.62 145 PHE A O 1
ATOM 1173 N N . ILE A 1 146 ? -3.443 -8.282 1.002 1.00 96.00 146 ILE A N 1
ATOM 1174 C CA . ILE A 1 146 ? -4.563 -9.004 1.605 1.00 96.00 146 ILE A CA 1
ATOM 1175 C C . ILE A 1 146 ? -4.445 -8.865 3.114 1.00 96.00 146 ILE A C 1
ATOM 1177 O O . ILE A 1 146 ? -3.492 -9.358 3.725 1.00 96.00 146 ILE A O 1
ATOM 1181 N N . LEU A 1 147 ? -5.426 -8.197 3.717 1.00 95.00 147 LEU A N 1
ATOM 1182 C CA . LEU A 1 147 ? -5.511 -8.024 5.160 1.00 95.00 147 LEU A CA 1
ATOM 1183 C C . LEU A 1 147 ? -6.575 -8.961 5.724 1.00 95.00 147 LEU A C 1
ATOM 1185 O O . LEU A 1 147 ? -7.684 -9.046 5.202 1.00 95.00 147 LEU A O 1
ATOM 1189 N N . THR A 1 148 ? -6.247 -9.623 6.825 1.00 93.00 148 THR A N 1
ATOM 1190 C CA . THR A 1 148 ? -7.215 -10.373 7.625 1.00 93.00 148 THR A CA 1
ATOM 1191 C C . THR A 1 148 ? -7.512 -9.639 8.909 1.00 93.00 148 THR A C 1
ATOM 1193 O O . THR A 1 148 ? -6.647 -8.986 9.494 1.00 93.00 148 THR A O 1
ATOM 1196 N N . VAL A 1 149 ? -8.737 -9.809 9.379 1.00 91.50 149 VAL A N 1
ATOM 1197 C CA . VAL A 1 149 ? -9.165 -9.311 10.674 1.00 91.50 149 VAL A CA 1
ATOM 1198 C C . VAL A 1 149 ? -8.619 -10.234 11.764 1.00 91.50 149 VAL A C 1
ATOM 1200 O O . VAL A 1 149 ? -8.854 -11.439 11.724 1.00 91.50 149 VAL A O 1
ATOM 1203 N N . VAL A 1 150 ? -7.867 -9.684 12.716 1.00 85.06 150 VAL A N 1
ATOM 1204 C CA . VAL A 1 150 ? -7.242 -10.457 13.795 1.00 85.06 150 VAL A CA 1
ATOM 1205 C C . VAL A 1 150 ? -8.266 -10.665 14.914 1.00 85.06 150 VAL A C 1
ATOM 1207 O O . VAL A 1 150 ? -8.750 -9.683 15.485 1.00 85.06 150 VAL A O 1
ATOM 1210 N N . PRO A 1 151 ? -8.615 -11.915 15.269 1.00 70.25 151 PRO A N 1
ATOM 1211 C CA . PRO A 1 151 ? -9.440 -12.182 16.438 1.00 70.25 151 PRO A CA 1
ATOM 1212 C C . PRO A 1 151 ? -8.701 -11.735 17.703 1.00 70.25 151 PRO A C 1
ATOM 1214 O O . PRO A 1 151 ? -7.497 -11.946 17.834 1.00 70.25 151 PRO A O 1
ATOM 1217 N N . ARG A 1 152 ? -9.430 -11.174 18.672 1.00 58.78 152 ARG A N 1
ATOM 1218 C CA . ARG A 1 152 ? -8.898 -10.588 19.921 1.00 58.78 152 ARG A CA 1
ATOM 1219 C C . ARG A 1 152 ? -8.045 -11.547 20.789 1.00 58.78 152 ARG A C 1
ATOM 1221 O O . ARG A 1 152 ? -7.479 -11.107 21.777 1.00 58.78 152 ARG A O 1
ATOM 1228 N N . VAL A 1 153 ? -7.939 -12.829 20.427 1.00 51.97 153 VAL A N 1
ATOM 1229 C CA . VAL A 1 153 ? -7.375 -13.924 21.241 1.00 51.97 153 VAL A CA 1
ATOM 1230 C C . VAL A 1 153 ? -5.915 -14.280 20.888 1.00 51.97 153 VAL A C 1
ATOM 1232 O O . VAL A 1 153 ? -5.281 -15.040 21.604 1.00 51.97 153 VAL A O 1
ATOM 1235 N N . ALA A 1 154 ? -5.310 -13.727 19.832 1.00 49.22 154 ALA A N 1
ATOM 1236 C CA . ALA A 1 154 ? -4.005 -14.212 19.345 1.00 49.22 154 ALA A CA 1
ATOM 1237 C C . ALA A 1 154 ? -2.753 -13.455 19.861 1.00 49.22 154 ALA A C 1
ATOM 1239 O O . ALA A 1 154 ? -1.753 -13.395 19.145 1.00 49.22 154 ALA A O 1
ATOM 1240 N N . ARG A 1 155 ? -2.776 -12.833 21.053 1.00 47.94 155 ARG A N 1
ATOM 1241 C CA . ARG A 1 155 ? -1.592 -12.124 21.611 1.00 47.94 155 ARG A CA 1
ATOM 1242 C C . ARG A 1 155 ? -1.158 -12.533 23.024 1.00 47.94 155 ARG A C 1
ATOM 1244 O O . ARG A 1 155 ? -0.225 -11.937 23.550 1.00 47.94 155 ARG A O 1
ATOM 1251 N N . GLU A 1 156 ? -1.737 -13.579 23.599 1.00 42.88 156 GLU A N 1
ATOM 1252 C CA . GLU A 1 156 ? -1.241 -14.181 24.843 1.00 42.88 156 GLU A CA 1
ATOM 1253 C C . GLU A 1 156 ? -0.661 -15.562 24.514 1.00 42.88 156 GLU A C 1
ATOM 1255 O O . GLU A 1 156 ? -1.410 -16.503 24.272 1.00 42.88 156 GLU A O 1
ATOM 1260 N N . GLY A 1 157 ? 0.670 -15.693 24.422 1.00 45.03 157 GLY A N 1
ATOM 1261 C CA . GLY A 1 157 ? 1.257 -17.026 24.219 1.00 45.03 157 GLY A CA 1
ATOM 1262 C C . GLY A 1 157 ? 2.738 -17.171 23.868 1.00 45.03 157 GLY A C 1
ATOM 1263 O O . GLY A 1 157 ? 3.179 -18.307 23.738 1.00 45.03 157 GLY A O 1
ATOM 1264 N N . GLN A 1 158 ? 3.538 -16.109 23.721 1.00 42.19 158 GLN A N 1
ATOM 1265 C CA . GLN A 1 158 ? 4.993 -16.265 23.515 1.00 42.19 158 GLN A CA 1
ATOM 1266 C C . GLN A 1 158 ? 5.813 -15.278 24.348 1.00 42.19 158 GLN A C 1
ATOM 1268 O O . GLN A 1 158 ? 6.622 -14.514 23.833 1.00 42.19 158 GLN A O 1
ATOM 1273 N N . GLN A 1 159 ? 5.598 -15.287 25.664 1.00 43.34 159 GLN A N 1
ATOM 1274 C CA . GLN A 1 159 ? 6.555 -14.714 26.609 1.00 43.34 159 GLN A CA 1
ATOM 1275 C C . GLN A 1 159 ? 6.413 -15.384 27.980 1.00 43.34 159 GLN A C 1
ATOM 1277 O O . GLN A 1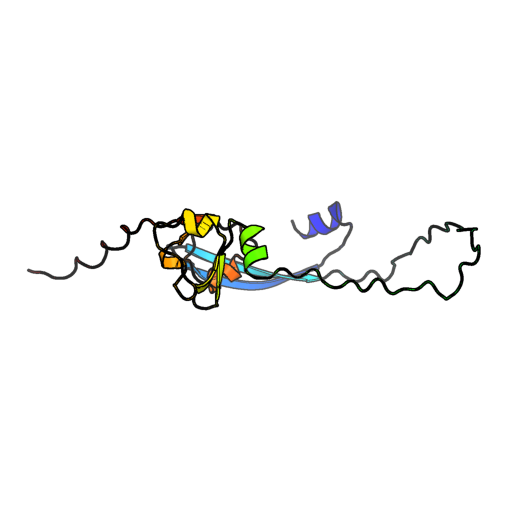 159 ? 5.976 -14.772 28.943 1.00 43.34 159 GLN A O 1
ATOM 1282 N N . GLN A 1 160 ? 6.722 -16.680 28.046 1.00 43.09 160 GLN A N 1
ATOM 1283 C CA . GLN A 1 160 ? 7.059 -17.399 29.279 1.00 43.09 160 GLN A CA 1
ATOM 1284 C C . GLN A 1 160 ? 7.533 -18.801 28.893 1.00 43.09 160 GLN A C 1
ATOM 1286 O O . GLN A 1 160 ? 6.730 -19.691 28.656 1.00 43.09 160 GLN A O 1
ATOM 1291 N N . ASN A 1 161 ? 8.848 -18.947 28.725 1.00 42.06 161 ASN A N 1
ATOM 1292 C CA . ASN A 1 161 ? 9.596 -20.171 29.023 1.00 42.06 161 ASN A CA 1
ATOM 1293 C C . ASN A 1 161 ? 11.095 -19.875 28.916 1.00 42.06 161 ASN A C 1
ATOM 1295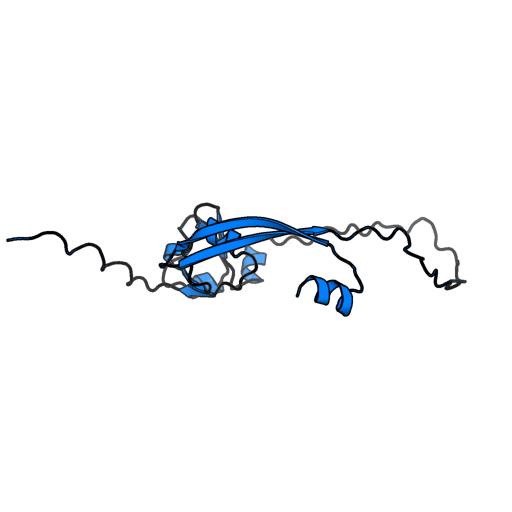 O O . ASN A 1 161 ? 11.798 -20.399 28.060 1.00 42.06 161 ASN A O 1
ATOM 1299 N N . GLN A 1 162 ? 11.586 -19.003 29.797 1.00 47.16 162 GLN A N 1
ATOM 1300 C CA . GLN A 1 162 ? 12.991 -19.055 30.195 1.00 47.16 162 GLN A CA 1
ATOM 1301 C C . GLN A 1 162 ? 13.178 -18.497 31.607 1.00 47.16 162 GLN A C 1
ATOM 1303 O O . GLN A 1 162 ? 13.932 -17.565 31.815 1.00 47.16 162 GLN A O 1
ATOM 1308 N N . PHE A 1 163 ? 12.462 -19.059 32.581 1.00 44.72 163 PHE A N 1
ATOM 1309 C CA . PHE A 1 163 ? 12.842 -18.996 33.993 1.00 44.72 163 PHE A CA 1
ATOM 1310 C C . PHE A 1 163 ? 12.207 -20.186 34.726 1.00 44.72 163 PHE A C 1
ATOM 1312 O O . PHE A 1 163 ? 11.023 -20.143 35.039 1.00 44.72 163 PHE A O 1
ATOM 1319 N N . SER A 1 164 ? 12.975 -21.262 34.946 1.00 37.47 164 SER A N 1
ATOM 1320 C CA . SER A 1 164 ? 13.188 -21.884 36.269 1.00 37.47 164 SER A CA 1
ATOM 1321 C C . SER A 1 164 ? 13.900 -23.249 36.167 1.00 37.47 164 SER A C 1
ATOM 1323 O O . SER A 1 164 ? 13.352 -24.177 35.582 1.00 37.47 164 SER A O 1
ATOM 1325 N N . MET A 1 165 ? 15.095 -23.301 36.782 1.00 44.53 165 MET A N 1
ATOM 1326 C CA . MET A 1 165 ? 15.749 -24.375 37.570 1.00 44.53 165 MET A CA 1
ATOM 1327 C C . MET A 1 165 ? 15.808 -25.818 37.011 1.00 44.53 165 MET A C 1
ATOM 1329 O O . MET A 1 165 ? 14.801 -26.391 36.623 1.00 44.53 165 MET A O 1
ATOM 1333 N N . LYS A 1 166 ? 16.944 -26.525 37.042 1.00 39.84 166 LYS A N 1
ATOM 1334 C CA . LYS A 1 166 ? 18.001 -26.628 38.067 1.00 39.84 166 LYS A CA 1
ATOM 1335 C C . LYS A 1 166 ? 19.373 -26.864 37.442 1.00 39.84 166 LYS A C 1
ATOM 1337 O O . LYS A 1 166 ? 19.407 -27.452 36.341 1.00 39.84 166 LYS A O 1
#

Sequence (166 aa):
LLSAVAREIFNQNIDIVFVSSNREFVGQGRDQEHVIFHVSIPHNTETKMSSIDIADNTRTALSPAQKQDIIFQPVTLNKEQFATAFPYHLIFDEELRLLQYGKSVARLSPVRLREGIPVNTAFAITYPRIAFTVENVRRFINAIFILTVVPRVAREGQQQNQFSMK

Radius of gyration: 26.88 Å; chains: 1; bounding box: 43×62×82 Å

InterPro domains:
  IPR011645 Haem NO binding associated [PF07701] (76-161)
  IPR042463 Haem NO binding associated domain superfamily [G3DSA:3.30.450.260] (72-166)

Secondary structure (DSSP, 8-state):
-HHHHHHHHH----EEEEEEEEEEEEETTEEEEEEEEEEE----S------------------GGG------------HHHHHHH-SS-EEE-TT-BEEEE-HHHHHH-SS---TTSBGGGTEEEEES-S---HHHHHHTTTSPPEEEEPPTTTTSSSS--S----